Protein AF-A0A1A8X0F9-F1 (afdb_monomer)

Secondary structure (DSSP, 8-state):
----PPPHHHHHHHHHHHHH-TTSS-SSS-----SS----BBTBEEEESS-SS-HHHHHHHHHHHHHHHHHHHHHHHHHHHTTTT-TT-------------GGG------EEEE--TTS-TTEEEEEEE-TTSSBPPHHHHHHHHHHHHS--

Nearest PDB structures (foldseek):
  3pdk-assembly1_B  TM=8.682E-01  e=2.661E-02  Bacillus anthracis
  7olh-assembly1_B  TM=5.490E-01  e=6.292E-03  Bacillus subtilis subsp. subtilis str. 168
  7ojr-assembly1_A  TM=5.449E-01  e=7.594E-03  Bacillus subtili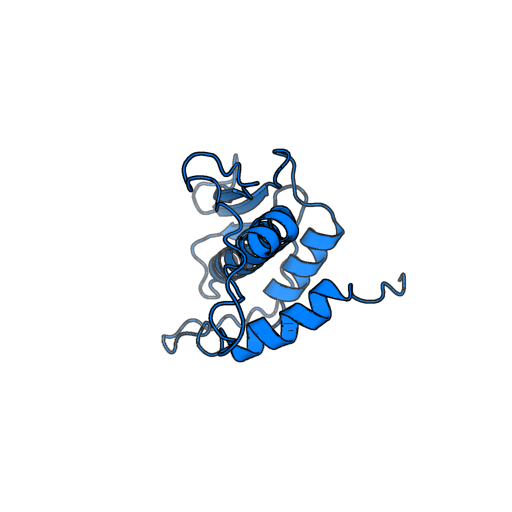s subsp. subtilis str. 168
  4hjh-assembly2_B  TM=8.302E-01  e=6.400E-02  Brucella melitensis bv. 1 str. 16M
  3i3w-assembly1_B  TM=8.140E-01  e=1.057E-01  Francisella tularensis subsp. tularensis

Sequence (152 aa):
MGNYEESLFYRNIKSCIEKYLPNYSTEGLVKFESSFEFSYGNSGFRDKYKTASCDLLNALSKSGILVGLLFIKHNYETIRKLKLFDKHMKGENKKQCSLPSMQNIQWKNVGVIITASHNPFDENGVKIIDCNGRQINEIYENYLTDLVNEHL

pLDDT: mean 76.0, std 18.9, range [37.31, 97.56]

Structure (mmCIF, N/CA/C/O backbone):
data_AF-A0A1A8X0F9-F1
#
_entry.id   AF-A0A1A8X0F9-F1
#
loop_
_atom_site.group_PDB
_atom_site.id
_atom_site.type_symbol
_atom_site.label_atom_id
_atom_site.label_alt_id
_atom_site.label_comp_id
_atom_site.label_asym_id
_atom_site.label_entity_id
_atom_site.label_seq_id
_atom_site.pdbx_PDB_ins_code
_atom_site.Cartn_x
_atom_site.Cartn_y
_atom_site.Cartn_z
_atom_site.occupancy
_atom_site.B_iso_or_equiv
_atom_site.auth_seq_id
_atom_site.auth_comp_id
_atom_site.auth_asym_id
_atom_site.auth_atom_id
_atom_site.pdbx_PDB_model_num
ATOM 1 N N . MET A 1 1 ? 4.125 25.358 0.102 1.00 37.31 1 MET A N 1
ATOM 2 C CA . MET A 1 1 ? 4.178 23.981 0.633 1.00 37.31 1 MET A CA 1
ATOM 3 C C . MET A 1 1 ? 3.492 23.997 1.983 1.00 37.31 1 MET A C 1
ATOM 5 O O . MET A 1 1 ? 3.931 24.738 2.853 1.00 37.31 1 MET A O 1
ATOM 9 N N . GLY A 1 2 ? 2.336 23.340 2.096 1.00 37.84 2 GLY A N 1
ATOM 10 C CA . GLY A 1 2 ? 1.556 23.326 3.334 1.00 37.84 2 GLY A CA 1
ATOM 11 C C . GLY A 1 2 ? 2.343 22.634 4.439 1.00 37.84 2 GLY A C 1
ATOM 12 O O . GLY A 1 2 ? 2.914 21.573 4.212 1.00 37.84 2 GLY A O 1
ATOM 13 N N . ASN A 1 3 ? 2.401 23.264 5.608 1.00 41.25 3 ASN A N 1
ATOM 14 C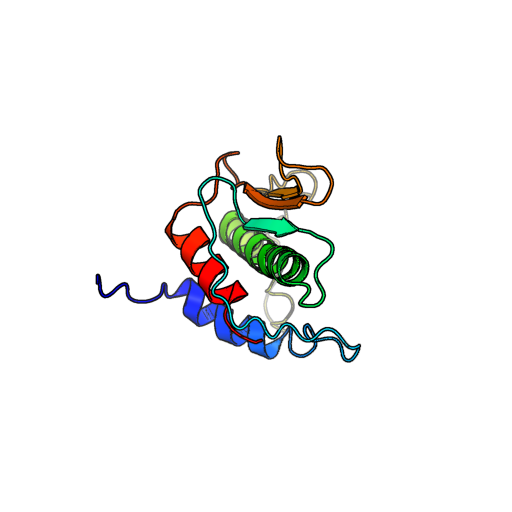 CA . ASN A 1 3 ? 3.018 22.713 6.806 1.00 41.25 3 ASN A CA 1
ATOM 15 C C . ASN A 1 3 ? 2.075 21.625 7.351 1.00 41.25 3 ASN A C 1
ATOM 17 O O . ASN A 1 3 ? 1.251 21.884 8.225 1.00 41.25 3 ASN A O 1
ATOM 21 N N . TYR A 1 4 ? 2.084 20.445 6.727 1.00 46.44 4 TYR A N 1
ATOM 22 C CA . TYR A 1 4 ? 1.322 19.301 7.209 1.00 46.44 4 TYR A CA 1
ATOM 23 C C . TYR A 1 4 ? 2.069 18.743 8.414 1.00 46.44 4 TYR A C 1
ATOM 25 O O . TYR A 1 4 ? 3.065 18.041 8.262 1.00 46.44 4 TYR A O 1
ATOM 33 N N . GLU A 1 5 ? 1.616 19.088 9.620 1.00 60.78 5 GLU A N 1
ATOM 34 C CA . GLU A 1 5 ? 2.076 18.384 10.812 1.00 60.78 5 GLU A CA 1
ATOM 35 C C . GLU A 1 5 ? 1.812 16.886 10.613 1.00 60.78 5 GLU A C 1
ATOM 37 O O . GLU A 1 5 ? 0.683 16.468 10.334 1.00 60.78 5 GLU A O 1
ATOM 42 N N . GLU A 1 6 ? 2.871 16.078 10.702 1.00 59.53 6 GLU A N 1
ATOM 43 C CA . GLU A 1 6 ? 2.773 14.622 10.636 1.00 59.53 6 GLU A CA 1
ATOM 44 C C . GLU A 1 6 ? 1.681 14.131 11.589 1.00 59.53 6 GLU A C 1
ATOM 46 O O . GLU A 1 6 ? 1.617 14.550 12.750 1.00 59.53 6 GLU A O 1
ATOM 51 N N . SER A 1 7 ? 0.825 13.212 11.131 1.00 59.03 7 SER A N 1
ATOM 52 C CA . SER A 1 7 ? -0.220 12.692 12.006 1.00 59.03 7 SER A CA 1
ATOM 53 C C . SER A 1 7 ? 0.405 12.049 13.246 1.00 59.03 7 SER A C 1
ATOM 55 O O . SER A 1 7 ? 1.395 11.319 13.168 1.00 59.03 7 SER A O 1
ATOM 57 N N . LEU A 1 8 ? -0.219 12.266 14.405 1.00 60.66 8 LEU A N 1
ATOM 58 C CA . LEU A 1 8 ? 0.197 11.642 15.665 1.00 60.66 8 LEU A CA 1
ATOM 59 C C . LEU A 1 8 ? 0.307 10.110 15.538 1.00 60.66 8 LEU A C 1
ATOM 61 O O . LEU A 1 8 ? 1.156 9.485 16.168 1.00 60.66 8 LEU A O 1
ATOM 65 N N . PHE A 1 9 ? -0.527 9.508 14.684 1.00 54.44 9 PHE A N 1
ATOM 66 C CA . PHE A 1 9 ? -0.448 8.091 14.341 1.00 54.44 9 PHE A CA 1
ATOM 67 C C . PHE A 1 9 ? 0.893 7.728 13.691 1.00 54.44 9 PHE A C 1
ATOM 69 O O . PHE A 1 9 ? 1.532 6.781 14.140 1.00 54.44 9 PHE A O 1
ATOM 76 N N . TYR A 1 10 ? 1.339 8.489 12.688 1.00 58.22 10 TYR A N 1
ATOM 77 C CA . TYR A 1 10 ? 2.608 8.242 12.003 1.00 58.22 10 TYR A CA 1
ATOM 78 C C . TYR A 1 10 ? 3.797 8.328 12.967 1.00 58.22 10 TYR A C 1
ATOM 80 O O . TYR A 1 10 ? 4.583 7.387 13.055 1.00 58.22 10 TYR A O 1
ATOM 88 N N . ARG A 1 11 ? 3.858 9.383 13.791 1.00 65.31 11 ARG A N 1
ATOM 89 C CA . ARG A 1 11 ? 4.919 9.556 14.801 1.00 65.31 11 ARG A CA 1
ATOM 90 C C . ARG A 1 11 ? 4.997 8.400 15.796 1.00 65.31 11 ARG A C 1
ATOM 92 O O . ARG A 1 11 ? 6.081 7.907 16.100 1.00 65.31 11 ARG A O 1
ATOM 99 N N . ASN A 1 12 ? 3.846 7.937 16.277 1.00 63.22 12 ASN A N 1
ATOM 100 C CA . ASN A 1 12 ? 3.789 6.834 17.236 1.00 63.22 12 ASN A CA 1
ATOM 101 C C . ASN A 1 12 ? 4.220 5.500 16.615 1.00 63.22 12 ASN A C 1
ATOM 103 O O . ASN A 1 12 ? 4.801 4.654 17.294 1.00 63.22 12 ASN A O 1
ATOM 107 N N . ILE A 1 13 ? 3.945 5.309 15.328 1.00 62.81 13 ILE A N 1
ATOM 108 C CA . ILE A 1 13 ? 4.254 4.069 14.627 1.00 62.81 13 ILE A CA 1
ATOM 109 C C . ILE A 1 13 ? 5.697 4.034 14.111 1.00 62.81 13 ILE A C 1
ATOM 111 O O . ILE A 1 13 ? 6.295 2.961 14.155 1.00 62.81 13 ILE A O 1
ATOM 115 N N . LYS A 1 14 ? 6.285 5.166 13.695 1.00 66.38 14 LYS A N 1
ATOM 116 C CA . LYS A 1 14 ? 7.665 5.236 13.174 1.00 66.38 14 LYS A CA 1
ATOM 117 C C . LYS A 1 14 ? 8.675 4.594 14.132 1.00 66.38 14 LYS A C 1
ATOM 119 O O . LYS A 1 14 ? 9.352 3.641 13.759 1.00 66.38 14 LYS A O 1
ATOM 124 N N . SER A 1 15 ? 8.646 4.989 15.406 1.0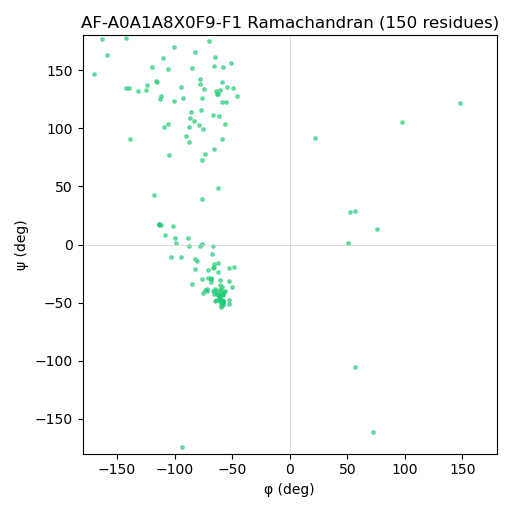0 67.31 15 SER A N 1
ATOM 125 C CA . SER A 1 15 ? 9.505 4.392 16.445 1.00 67.31 15 SER A CA 1
ATOM 126 C C . SER A 1 15 ? 9.279 2.886 16.654 1.00 67.31 15 SER A C 1
ATOM 128 O O . SER A 1 15 ? 10.200 2.152 17.012 1.00 67.31 15 SER A O 1
ATOM 130 N N . CYS A 1 16 ? 8.057 2.394 16.428 1.00 63.59 16 CYS A N 1
ATOM 131 C CA . CYS A 1 16 ? 7.755 0.969 16.513 1.00 63.59 16 CYS A CA 1
ATOM 132 C C . CYS A 1 16 ? 8.321 0.208 15.308 1.00 63.59 16 CYS A C 1
ATOM 134 O O . CYS A 1 16 ? 8.832 -0.893 15.487 1.00 63.59 16 CYS A O 1
ATOM 136 N N . ILE A 1 17 ? 8.249 0.779 14.103 1.00 65.50 17 ILE A N 1
ATOM 137 C CA . ILE A 1 17 ? 8.837 0.181 12.899 1.00 65.50 17 ILE A CA 1
ATOM 138 C C . ILE A 1 17 ? 10.345 0.025 13.098 1.00 65.50 17 ILE A C 1
ATOM 140 O O . ILE A 1 17 ? 10.847 -1.093 13.032 1.00 65.50 17 ILE A O 1
ATOM 144 N N . GLU A 1 18 ? 11.034 1.112 13.448 1.00 66.44 18 GLU A N 1
ATOM 145 C CA . GLU A 1 18 ? 12.485 1.125 13.680 1.00 66.44 18 GLU A CA 1
ATOM 146 C C . GLU A 1 18 ? 12.906 0.105 14.753 1.00 66.44 18 GLU A C 1
ATOM 148 O O . GLU A 1 18 ? 13.900 -0.602 14.611 1.00 66.44 18 GLU A O 1
ATOM 153 N N . LYS A 1 19 ? 12.114 -0.028 15.825 1.00 66.75 19 LYS A N 1
ATOM 154 C CA . LYS A 1 19 ? 12.409 -0.946 16.931 1.00 66.75 19 LYS A CA 1
ATOM 155 C C . LYS A 1 19 ? 12.142 -2.419 16.612 1.00 66.75 19 LYS A C 1
ATOM 157 O O . LYS A 1 19 ? 12.887 -3.281 17.075 1.00 66.75 19 LYS A O 1
ATOM 162 N N . TYR A 1 20 ? 11.033 -2.727 15.941 1.00 63.59 20 TYR A N 1
ATOM 163 C CA . TYR A 1 20 ? 10.531 -4.102 15.798 1.00 63.59 20 TYR A CA 1
ATOM 164 C C . TYR A 1 20 ? 10.801 -4.721 14.423 1.00 63.59 20 TYR A C 1
ATOM 166 O O . TYR A 1 20 ? 10.654 -5.934 14.275 1.00 63.59 20 TYR A O 1
ATOM 174 N N . LEU A 1 21 ? 11.238 -3.927 13.444 1.00 63.44 21 LEU A N 1
ATOM 175 C CA . LEU A 1 21 ? 11.681 -4.388 12.127 1.00 63.44 21 LEU A CA 1
ATOM 176 C C . LEU A 1 21 ? 13.171 -4.053 11.861 1.00 63.44 21 LEU A C 1
ATOM 178 O O . LEU A 1 21 ? 13.496 -3.674 10.739 1.00 63.44 21 LEU A O 1
ATOM 182 N N . PRO A 1 22 ? 14.102 -4.232 12.828 1.00 53.88 22 PRO A N 1
ATOM 183 C CA . PRO A 1 22 ? 15.493 -3.776 12.687 1.00 53.88 22 PRO A CA 1
ATOM 184 C C . PRO A 1 22 ? 16.278 -4.530 11.599 1.00 53.88 22 PRO A C 1
ATOM 186 O O . PRO A 1 22 ? 17.283 -4.034 11.110 1.00 53.88 22 PRO A O 1
ATOM 189 N N . ASN A 1 23 ? 15.808 -5.724 11.214 1.00 48.91 23 ASN A N 1
ATOM 190 C CA . ASN A 1 23 ? 16.455 -6.623 10.251 1.00 48.91 23 ASN A CA 1
ATOM 191 C C . ASN A 1 23 ? 15.647 -6.782 8.953 1.00 48.91 23 ASN A C 1
ATOM 193 O O . ASN A 1 23 ? 15.837 -7.757 8.227 1.00 48.91 23 ASN A O 1
ATOM 197 N N . TYR A 1 24 ? 14.697 -5.882 8.668 1.00 51.88 24 TYR A N 1
ATOM 198 C CA . TYR A 1 24 ? 13.989 -5.910 7.381 1.00 51.88 24 TYR A CA 1
ATOM 199 C C . TYR A 1 24 ? 14.936 -5.586 6.203 1.00 51.88 24 TYR A C 1
ATOM 201 O O . TYR A 1 24 ? 14.692 -6.000 5.073 1.00 51.88 24 TYR A O 1
ATOM 209 N N . SER A 1 25 ? 16.080 -4.961 6.498 1.00 48.81 25 SER A N 1
ATOM 210 C CA . SER A 1 25 ? 17.317 -5.047 5.717 1.00 48.81 25 SER A CA 1
ATOM 211 C C . SER A 1 25 ? 18.009 -6.395 5.976 1.00 48.81 25 SER A C 1
ATOM 213 O O . SER A 1 25 ? 18.995 -6.469 6.704 1.00 48.81 25 SER A O 1
ATOM 215 N N . THR A 1 26 ? 17.489 -7.511 5.456 1.00 45.12 26 THR A N 1
ATOM 216 C CA . THR A 1 26 ? 18.206 -8.795 5.580 1.00 45.12 26 THR A CA 1
ATOM 217 C C . THR A 1 26 ? 19.574 -8.717 4.896 1.00 45.12 26 THR A C 1
ATOM 219 O O . THR A 1 26 ? 19.666 -8.282 3.749 1.00 45.12 26 THR A O 1
ATOM 222 N N . GLU A 1 27 ? 20.607 -9.193 5.599 1.00 44.31 27 GLU A N 1
ATOM 223 C CA . GLU A 1 27 ? 22.042 -9.260 5.263 1.00 44.31 27 GLU A CA 1
ATOM 224 C C . GLU A 1 27 ? 22.390 -10.133 4.033 1.00 44.31 27 GLU A C 1
ATOM 226 O O . GLU A 1 27 ? 23.291 -10.970 4.056 1.00 44.31 27 GLU A O 1
ATOM 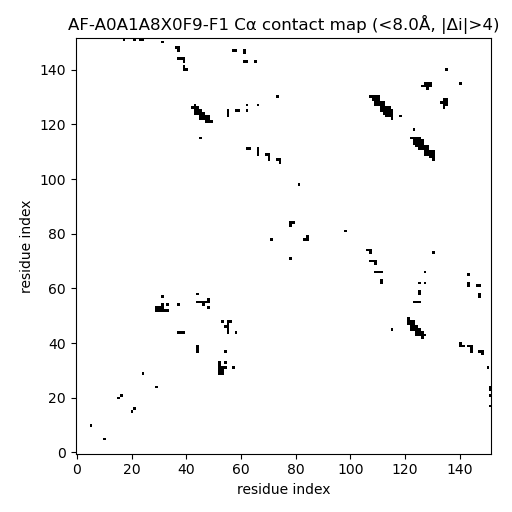231 N N . GLY A 1 28 ? 21.691 -9.950 2.918 1.00 47.78 28 GLY A N 1
ATOM 232 C CA . GLY A 1 28 ? 21.988 -10.619 1.659 1.00 47.78 28 GLY A CA 1
ATOM 233 C C . GLY A 1 28 ? 21.841 -9.659 0.497 1.00 47.78 28 GLY A C 1
ATOM 234 O O . GLY A 1 28 ? 20.758 -9.570 -0.051 1.00 47.78 28 GLY A O 1
ATOM 235 N N . LEU A 1 29 ? 22.926 -8.973 0.120 1.00 46.56 29 LEU A N 1
ATOM 236 C CA . LEU A 1 29 ? 23.171 -8.315 -1.182 1.00 46.56 29 LEU A CA 1
ATOM 237 C C . LEU A 1 29 ? 22.098 -7.366 -1.766 1.00 46.56 29 LEU A C 1
ATOM 239 O O . LEU A 1 29 ? 22.323 -6.831 -2.850 1.00 46.56 29 LEU A O 1
ATOM 243 N N . VAL A 1 30 ? 20.970 -7.111 -1.106 1.00 48.91 30 VAL A N 1
ATOM 244 C CA . VAL A 1 30 ? 19.950 -6.190 -1.612 1.00 48.91 30 VAL A CA 1
ATOM 245 C C . VAL A 1 30 ? 20.257 -4.797 -1.082 1.00 48.91 30 VAL A C 1
ATOM 247 O O . VAL A 1 30 ? 19.873 -4.420 0.022 1.00 48.91 30 VAL A O 1
ATOM 250 N N . LYS A 1 31 ? 20.999 -4.031 -1.881 1.00 51.41 31 LYS A N 1
ATOM 251 C CA . LYS A 1 31 ? 21.148 -2.592 -1.685 1.00 51.41 31 LYS A CA 1
ATOM 252 C C . LYS A 1 31 ? 19.898 -1.902 -2.216 1.00 51.41 31 LYS A C 1
ATOM 254 O O . LYS A 1 31 ? 19.775 -1.711 -3.421 1.00 51.41 31 LYS A O 1
ATOM 259 N N . PHE A 1 32 ? 19.013 -1.478 -1.321 1.00 54.56 32 PHE A N 1
ATOM 260 C CA . PHE A 1 32 ? 17.906 -0.570 -1.643 1.00 54.56 32 PHE A CA 1
ATOM 261 C C . PHE A 1 32 ? 18.395 0.884 -1.807 1.00 54.56 32 PHE A C 1
ATOM 263 O O . PHE A 1 32 ? 17.769 1.821 -1.321 1.00 54.56 32 PHE A O 1
ATOM 270 N N . GLU A 1 33 ? 19.563 1.072 -2.426 1.00 52.56 33 GLU A N 1
ATOM 271 C CA . GLU A 1 33 ? 20.144 2.379 -2.730 1.00 52.56 33 GLU A CA 1
ATOM 272 C C . GLU A 1 33 ? 19.603 2.828 -4.092 1.00 52.56 33 GLU A C 1
ATOM 274 O O . GLU A 1 33 ? 20.200 2.548 -5.131 1.00 52.56 33 GLU A O 1
ATOM 279 N N . SER A 1 34 ? 18.456 3.508 -4.095 1.00 57.56 34 SER A N 1
ATOM 280 C CA . SER A 1 34 ? 18.007 4.255 -5.270 1.00 57.56 34 SER A CA 1
ATOM 281 C C . SER A 1 34 ? 18.498 5.694 -5.162 1.00 57.56 34 SER A C 1
ATOM 283 O O . SER A 1 34 ? 18.227 6.380 -4.181 1.00 57.56 34 SER A O 1
ATOM 285 N N . SER A 1 35 ? 19.190 6.185 -6.191 1.00 64.06 35 SER A N 1
ATOM 286 C CA . SER A 1 35 ? 19.453 7.622 -6.357 1.00 64.06 35 SER A CA 1
ATOM 287 C C . SER A 1 35 ? 18.224 8.396 -6.852 1.00 64.06 35 SER A C 1
ATOM 289 O O . SER A 1 35 ? 18.317 9.595 -7.106 1.00 64.06 35 SER A O 1
ATOM 291 N N . PHE A 1 36 ? 17.102 7.704 -7.061 1.00 69.44 36 PHE A N 1
ATOM 292 C CA . PHE A 1 36 ? 15.868 8.237 -7.618 1.00 69.44 36 PHE A CA 1
ATOM 293 C C . PHE A 1 36 ? 14.734 8.160 -6.602 1.00 69.44 36 PHE A C 1
ATOM 295 O O . PHE A 1 36 ? 14.584 7.168 -5.888 1.00 69.44 36 PHE A O 1
ATOM 302 N N . GLU A 1 37 ? 13.912 9.202 -6.592 1.00 79.31 37 GLU A N 1
ATOM 303 C CA . GLU A 1 37 ? 12.699 9.268 -5.791 1.00 79.31 37 GLU A CA 1
ATOM 304 C C . GLU A 1 37 ? 11.595 8.420 -6.435 1.00 79.31 37 GLU A C 1
ATOM 306 O O . GLU A 1 37 ? 11.262 8.578 -7.613 1.00 79.31 37 GLU A O 1
ATOM 311 N N . PHE A 1 38 ? 11.026 7.507 -5.657 1.00 85.62 38 PHE A N 1
ATOM 312 C CA . PHE A 1 38 ? 9.951 6.620 -6.073 1.00 85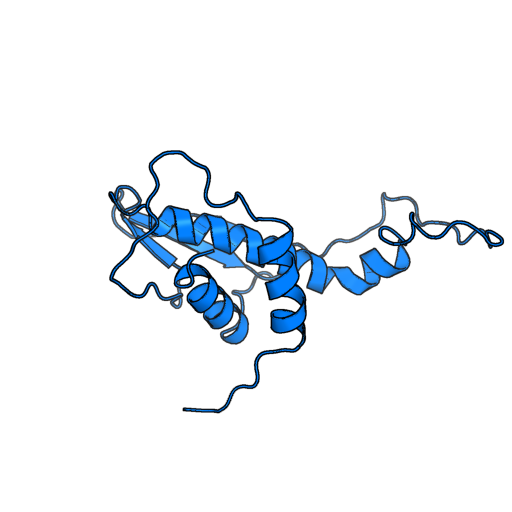.62 38 PHE A CA 1
ATOM 313 C C . PHE A 1 38 ? 8.617 7.153 -5.556 1.00 85.62 38 PHE A C 1
ATOM 315 O O . PHE A 1 38 ? 8.463 7.347 -4.356 1.00 85.62 38 PHE A O 1
ATOM 322 N N . SER A 1 39 ? 7.639 7.395 -6.430 1.00 90.00 39 SER A N 1
ATOM 323 C CA . SER A 1 39 ? 6.380 8.061 -6.058 1.00 90.00 39 SER A CA 1
ATOM 324 C C . SER A 1 39 ? 5.166 7.149 -6.205 1.00 90.00 39 SER A C 1
ATOM 326 O O . SER A 1 39 ? 5.050 6.377 -7.161 1.00 90.00 39 SER A O 1
ATOM 328 N N . TYR A 1 40 ? 4.235 7.238 -5.252 1.00 92.19 40 TYR A N 1
ATOM 329 C CA . TYR A 1 40 ? 2.961 6.533 -5.335 1.00 92.19 40 TYR A CA 1
ATOM 330 C C . TYR A 1 40 ? 1.982 7.342 -6.194 1.00 92.19 40 TYR A C 1
ATOM 332 O O . TYR A 1 40 ? 1.478 8.379 -5.774 1.00 92.19 40 TYR A O 1
ATOM 340 N N . GLY A 1 41 ? 1.718 6.881 -7.419 1.00 90.31 41 GLY A N 1
ATOM 341 C CA . GLY A 1 41 ? 0.773 7.535 -8.329 1.00 90.31 41 GLY A CA 1
ATOM 342 C C . GLY A 1 41 ? -0.650 6.968 -8.253 1.00 90.31 41 GLY A C 1
ATOM 343 O O . GLY A 1 41 ? -0.934 6.021 -7.522 1.00 90.31 41 GLY A O 1
ATOM 344 N N . ASN A 1 42 ? -1.535 7.440 -9.142 1.00 89.19 42 ASN A N 1
ATOM 345 C CA . ASN A 1 42 ? -2.937 6.981 -9.275 1.00 89.19 42 ASN A CA 1
ATOM 346 C C . ASN A 1 42 ? -3.111 5.454 -9.423 1.00 89.19 42 ASN A C 1
ATOM 348 O O . ASN A 1 42 ? -4.202 4.894 -9.264 1.00 89.19 42 ASN A O 1
ATOM 352 N N . SER A 1 43 ? -2.051 4.763 -9.832 1.00 92.31 43 SER A N 1
ATOM 353 C CA . SER A 1 43 ? -2.037 3.323 -10.071 1.00 92.31 43 SER A CA 1
ATOM 354 C C . SER A 1 43 ? -1.156 2.552 -9.088 1.00 92.31 43 SER A C 1
ATOM 356 O O . SER A 1 43 ? -0.859 1.386 -9.349 1.00 92.31 43 SER A O 1
ATOM 358 N N . GLY A 1 44 ? -0.807 3.176 -7.962 1.00 95.56 44 GLY A N 1
ATOM 359 C CA . GLY A 1 44 ? 0.199 2.681 -7.037 1.00 95.56 44 GLY A CA 1
ATOM 360 C C . GLY A 1 44 ? 1.605 2.827 -7.598 1.00 95.56 44 GLY A C 1
ATOM 361 O O . GLY A 1 44 ? 1.838 3.584 -8.544 1.00 95.56 44 GLY A O 1
ATOM 362 N N . PHE A 1 45 ? 2.533 2.076 -7.025 1.00 94.88 45 PHE A N 1
ATOM 363 C CA . PHE A 1 45 ? 3.886 1.984 -7.547 1.00 94.88 45 PHE A CA 1
ATOM 364 C C . PHE A 1 45 ? 3.928 1.056 -8.752 1.00 94.88 45 PHE A C 1
ATOM 366 O O . PHE A 1 45 ? 3.320 -0.017 -8.723 1.00 94.88 45 PHE A O 1
ATOM 373 N N . ARG A 1 46 ? 4.668 1.442 -9.790 1.00 93.94 46 ARG A N 1
ATOM 374 C CA . ARG A 1 46 ? 4.904 0.617 -10.976 1.00 93.94 46 ARG A CA 1
ATOM 375 C C . ARG A 1 46 ? 6.324 0.800 -11.452 1.00 93.94 46 ARG A C 1
ATOM 377 O O . ARG A 1 46 ? 6.787 1.929 -11.546 1.00 93.94 46 ARG A O 1
ATOM 384 N N . ASP A 1 47 ? 6.969 -0.312 -11.760 1.00 91.62 47 ASP A N 1
ATOM 385 C CA . ASP A 1 47 ? 8.291 -0.313 -12.367 1.00 91.62 47 ASP A CA 1
ATOM 386 C C . ASP A 1 47 ? 8.583 -1.686 -12.978 1.00 91.62 47 ASP A C 1
ATOM 388 O O . ASP A 1 47 ? 7.816 -2.647 -12.834 1.00 91.62 47 ASP A O 1
ATOM 392 N N . LYS A 1 48 ? 9.737 -1.808 -13.621 1.00 88.44 48 LYS A N 1
ATOM 393 C CA . LYS A 1 48 ? 10.318 -3.088 -13.993 1.00 88.44 48 LYS A CA 1
ATOM 394 C C . LYS A 1 48 ? 10.610 -3.903 -12.742 1.00 88.44 48 LYS A C 1
ATOM 396 O O . LYS A 1 48 ? 11.272 -3.445 -11.818 1.00 88.44 48 LYS A O 1
ATOM 401 N N . TYR A 1 49 ? 10.155 -5.153 -12.716 1.00 81.12 49 TYR A N 1
ATOM 402 C CA . TYR A 1 49 ? 10.401 -6.023 -11.557 1.00 81.12 49 TYR A CA 1
ATOM 403 C C . TYR A 1 49 ? 11.792 -6.677 -11.586 1.00 81.12 49 TYR A C 1
ATOM 405 O O . TYR A 1 49 ? 12.221 -7.250 -10.587 1.00 81.12 49 TYR A O 1
ATOM 413 N N . LYS A 1 50 ? 12.500 -6.612 -12.724 1.00 78.69 50 LYS A N 1
ATOM 414 C CA . LYS A 1 50 ? 13.896 -7.054 -12.871 1.00 78.69 50 LYS A CA 1
ATOM 415 C C . LYS A 1 50 ? 14.825 -5.843 -12.944 1.00 78.69 50 LYS A C 1
ATOM 417 O O . LYS A 1 50 ? 15.287 -5.484 -14.025 1.00 78.69 50 LYS A O 1
ATOM 422 N N . THR A 1 51 ? 15.102 -5.225 -11.803 1.00 76.19 51 THR A N 1
ATOM 423 C CA . THR A 1 51 ? 16.114 -4.167 -11.669 1.00 76.19 51 THR A CA 1
ATOM 424 C C . THR A 1 51 ? 17.192 -4.596 -10.678 1.00 76.19 51 THR A C 1
ATOM 426 O O . THR A 1 51 ? 16.942 -5.408 -9.789 1.00 76.19 51 THR A O 1
ATOM 429 N N . ALA A 1 52 ? 18.412 -4.076 -10.839 1.00 68.62 52 ALA A N 1
ATOM 430 C CA . ALA A 1 52 ? 19.513 -4.371 -9.918 1.00 68.62 52 ALA A CA 1
ATOM 431 C C . ALA A 1 52 ? 19.296 -3.748 -8.524 1.00 68.62 52 ALA A C 1
ATOM 433 O O . ALA A 1 52 ? 19.751 -4.301 -7.529 1.00 68.62 52 ALA A O 1
ATOM 434 N N . SER A 1 53 ? 18.576 -2.626 -8.465 1.00 67.69 53 SER A N 1
ATOM 435 C CA . SER A 1 53 ? 18.243 -1.853 -7.261 1.00 67.69 53 SER A CA 1
ATOM 436 C C . SER A 1 53 ? 17.068 -2.420 -6.454 1.00 67.69 53 SER A C 1
ATOM 438 O O . SER A 1 53 ? 16.887 -2.060 -5.295 1.00 67.69 53 SER A O 1
ATOM 440 N N . CYS A 1 54 ? 16.281 -3.342 -7.025 1.00 71.44 54 CYS A N 1
ATOM 441 C CA . CYS A 1 54 ? 15.135 -3.972 -6.359 1.00 71.44 54 CYS A CA 1
ATOM 442 C C . CYS A 1 54 ? 14.066 -2.976 -5.845 1.00 71.44 5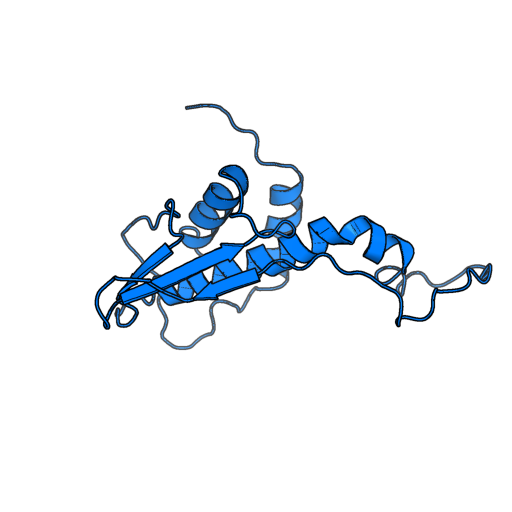4 CYS A C 1
ATOM 444 O O . CYS A 1 54 ? 13.347 -3.280 -4.890 1.00 71.44 54 CYS A O 1
ATOM 446 N N . ASP A 1 55 ? 13.915 -1.813 -6.485 1.00 81.19 55 ASP A N 1
ATOM 447 C CA . ASP A 1 55 ? 13.047 -0.714 -6.020 1.00 81.19 55 ASP A CA 1
ATOM 448 C C . ASP A 1 55 ? 11.583 -1.135 -5.853 1.00 81.19 55 ASP A C 1
ATOM 450 O O . ASP A 1 55 ? 10.944 -0.859 -4.838 1.00 81.19 55 ASP A O 1
ATOM 454 N N . LEU A 1 56 ? 11.049 -1.901 -6.806 1.00 86.69 56 LEU A N 1
ATOM 455 C CA . LEU A 1 56 ? 9.674 -2.383 -6.712 1.00 86.69 56 LEU A CA 1
ATOM 456 C C . LEU A 1 56 ? 9.484 -3.419 -5.588 1.00 86.69 56 LEU A C 1
ATOM 458 O O . LEU A 1 56 ? 8.410 -3.498 -4.990 1.00 86.69 56 LEU A O 1
ATOM 462 N N . LEU A 1 57 ? 10.522 -4.196 -5.261 1.00 85.06 57 LEU A N 1
ATOM 463 C CA . LEU A 1 57 ? 10.494 -5.133 -4.135 1.00 85.06 57 LEU A CA 1
ATOM 464 C C . LEU A 1 57 ? 10.531 -4.388 -2.791 1.00 85.06 57 LEU A C 1
ATOM 466 O O . LEU A 1 57 ? 9.817 -4.776 -1.862 1.00 85.06 57 LEU A O 1
ATOM 470 N N . ASN A 1 58 ? 11.305 -3.301 -2.708 1.00 84.06 58 ASN A N 1
ATOM 471 C CA . ASN A 1 58 ? 11.297 -2.367 -1.579 1.00 84.06 58 ASN A CA 1
ATOM 472 C C . ASN A 1 58 ? 9.894 -1.780 -1.372 1.00 84.06 58 ASN A C 1
ATOM 474 O O . ASN A 1 58 ? 9.324 -1.836 -0.281 1.00 84.06 58 ASN A O 1
ATOM 478 N N . ALA A 1 59 ? 9.293 -1.298 -2.460 1.00 89.56 59 ALA A N 1
ATOM 479 C CA . ALA A 1 59 ? 7.954 -0.735 -2.459 1.00 89.56 59 ALA A CA 1
ATOM 480 C C . ALA A 1 59 ? 6.886 -1.747 -2.028 1.00 89.56 59 ALA A C 1
ATOM 482 O O . ALA A 1 59 ? 6.039 -1.435 -1.189 1.00 89.56 59 ALA A O 1
ATOM 483 N N . LEU A 1 60 ? 6.942 -2.980 -2.542 1.00 90.88 60 LEU A N 1
ATOM 484 C CA . LEU A 1 60 ? 6.041 -4.064 -2.146 1.00 90.88 60 LEU A CA 1
ATOM 485 C C . LEU A 1 60 ? 6.177 -4.395 -0.655 1.00 90.88 60 LEU A C 1
ATOM 487 O O . LEU A 1 60 ? 5.181 -4.500 0.061 1.00 90.88 60 LEU A O 1
ATOM 491 N N . SER A 1 61 ? 7.413 -4.517 -0.185 1.00 87.00 61 SER A N 1
ATOM 492 C CA . SER A 1 61 ? 7.730 -4.801 1.211 1.00 87.00 61 SER A CA 1
ATOM 493 C C . SER A 1 61 ? 7.157 -3.758 2.166 1.00 87.00 61 SER A C 1
ATOM 495 O O . SER A 1 61 ? 6.421 -4.084 3.099 1.00 87.00 61 SER A O 1
ATOM 497 N N . LYS A 1 62 ? 7.434 -2.482 1.893 1.00 88.00 62 LYS A N 1
ATOM 498 C CA . LYS A 1 62 ? 6.970 -1.361 2.714 1.00 88.00 62 LYS A CA 1
ATOM 499 C C . LYS A 1 62 ? 5.463 -1.131 2.589 1.00 88.00 62 LYS A C 1
ATOM 501 O O . LYS A 1 62 ? 4.815 -0.764 3.570 1.00 88.00 62 LYS A O 1
ATOM 506 N N . SER A 1 63 ? 4.869 -1.474 1.443 1.00 93.12 63 SER A N 1
ATOM 507 C CA . SER A 1 63 ? 3.409 -1.548 1.300 1.00 93.12 63 SER A CA 1
ATOM 508 C C . SER A 1 63 ? 2.804 -2.558 2.278 1.00 93.12 63 SER A C 1
ATOM 510 O O . SER A 1 63 ? 1.774 -2.276 2.885 1.00 93.12 63 SER A O 1
ATOM 512 N N . GLY A 1 64 ? 3.459 -3.705 2.494 1.00 92.19 64 GLY A N 1
ATOM 513 C CA . GLY A 1 64 ? 3.045 -4.700 3.487 1.00 92.19 64 GLY A CA 1
ATOM 514 C C . GLY A 1 64 ? 3.016 -4.150 4.918 1.00 92.19 64 GLY A C 1
ATOM 515 O O . GLY A 1 64 ? 2.051 -4.389 5.648 1.00 92.19 64 GLY A O 1
ATOM 516 N N . ILE A 1 65 ? 4.020 -3.349 5.295 1.00 89.75 65 ILE A N 1
ATOM 517 C CA . ILE A 1 65 ? 4.060 -2.660 6.597 1.00 89.75 65 ILE A CA 1
ATOM 518 C C . ILE A 1 65 ? 2.838 -1.747 6.737 1.00 89.75 65 ILE A C 1
ATOM 520 O O . ILE A 1 65 ? 2.079 -1.869 7.703 1.00 89.75 65 ILE A O 1
ATOM 524 N N . LEU A 1 66 ? 2.592 -0.878 5.751 1.00 92.00 66 LEU A N 1
ATOM 525 C CA . LEU A 1 66 ? 1.457 0.042 5.796 1.00 92.00 66 LEU A CA 1
ATOM 526 C C . LEU A 1 66 ? 0.109 -0.693 5.835 1.00 92.00 66 LEU A C 1
ATOM 528 O O . LEU A 1 66 ? -0.782 -0.297 6.584 1.00 92.00 66 LEU A O 1
ATOM 532 N N . VAL A 1 67 ? -0.044 -1.791 5.094 1.00 95.31 67 VAL A N 1
ATOM 533 C CA . VAL A 1 67 ? -1.260 -2.624 5.117 1.00 95.31 67 VAL A CA 1
ATOM 534 C C . VAL A 1 67 ? -1.520 -3.184 6.512 1.00 95.31 67 VAL A C 1
ATOM 536 O O . VAL A 1 67 ? -2.649 -3.099 6.999 1.00 95.31 67 VAL A O 1
ATOM 539 N N . GLY A 1 68 ? -0.487 -3.694 7.188 1.00 92.50 68 GLY A N 1
ATOM 540 C CA . GLY A 1 68 ? -0.596 -4.163 8.571 1.00 92.50 68 GLY A CA 1
ATOM 541 C C . GLY A 1 68 ? -1.038 -3.052 9.528 1.00 92.50 68 GLY A C 1
ATOM 542 O O . GLY A 1 68 ? -1.939 -3.244 10.348 1.00 92.50 68 GLY A O 1
ATOM 543 N N . LEU A 1 69 ? -0.471 -1.855 9.379 1.00 91.50 69 LEU A N 1
ATOM 544 C CA . LEU A 1 69 ? -0.829 -0.685 10.184 1.00 91.50 69 LEU A CA 1
ATOM 545 C C . LEU A 1 69 ? -2.263 -0.217 9.938 1.00 91.50 69 LEU A C 1
ATOM 547 O O . LEU A 1 69 ? -2.989 0.081 10.890 1.00 91.50 69 LEU A O 1
ATOM 551 N N . LEU A 1 70 ? -2.698 -0.182 8.679 1.00 93.38 70 LEU A N 1
ATOM 552 C CA . LEU A 1 70 ? -4.067 0.167 8.314 1.00 93.38 70 LEU A CA 1
ATOM 553 C C . LEU A 1 70 ? -5.057 -0.874 8.842 1.00 93.38 70 LEU A C 1
ATOM 555 O O . LEU A 1 70 ? -6.101 -0.498 9.376 1.00 93.38 70 LEU A O 1
ATOM 559 N N . PHE A 1 71 ? -4.720 -2.164 8.773 1.00 94.19 71 PHE A N 1
ATOM 560 C CA . PHE A 1 71 ? -5.524 -3.220 9.380 1.00 94.19 71 PHE A CA 1
ATOM 561 C C . PHE A 1 71 ? -5.692 -2.992 10.888 1.00 94.19 71 PHE A C 1
ATOM 563 O O . PHE A 1 71 ? -6.822 -2.979 11.383 1.00 94.19 71 PHE A O 1
ATOM 570 N N . ILE A 1 72 ? -4.601 -2.738 11.620 1.00 91.38 72 ILE A N 1
ATOM 571 C CA . ILE A 1 72 ? -4.657 -2.442 13.061 1.00 91.38 72 ILE A CA 1
ATOM 572 C C . ILE A 1 72 ? -5.521 -1.205 13.315 1.00 91.38 72 ILE A C 1
ATOM 574 O O . ILE A 1 72 ? -6.424 -1.247 14.149 1.00 91.38 72 ILE A O 1
ATOM 578 N N . LYS A 1 73 ? -5.302 -0.122 12.562 1.00 92.00 73 LYS A N 1
ATOM 579 C CA . LYS A 1 73 ? -6.057 1.128 12.688 1.00 92.00 73 LYS A CA 1
ATOM 580 C C . LYS A 1 73 ? -7.558 0.916 12.489 1.00 92.00 73 LYS A C 1
ATOM 582 O O . LYS A 1 73 ? -8.358 1.390 13.293 1.00 92.00 73 LYS A O 1
ATOM 587 N N . HIS A 1 74 ? -7.961 0.217 11.430 1.00 93.50 74 HIS A N 1
ATOM 588 C CA . HIS A 1 74 ? -9.376 0.010 11.115 1.00 93.50 74 HIS A CA 1
ATOM 589 C C . HIS A 1 74 ? -10.080 -0.944 12.081 1.00 93.50 74 HIS A C 1
ATOM 591 O O . HIS A 1 74 ? -11.303 -0.870 12.217 1.00 93.50 74 HIS A O 1
ATOM 597 N N . ASN A 1 75 ? -9.323 -1.792 12.775 1.00 91.56 75 ASN A N 1
ATOM 598 C CA . ASN A 1 75 ? -9.848 -2.756 13.735 1.00 91.56 75 ASN A CA 1
ATOM 599 C C . ASN A 1 75 ? -9.531 -2.400 15.193 1.00 91.56 75 ASN A C 1
ATOM 601 O O . ASN A 1 75 ? -9.825 -3.200 16.078 1.00 91.56 75 ASN A O 1
ATOM 605 N N . TYR A 1 76 ? -8.980 -1.214 15.467 1.00 88.75 76 TYR A N 1
ATOM 606 C CA . TYR A 1 76 ? -8.474 -0.830 16.787 1.00 88.75 76 TYR A CA 1
ATOM 607 C C . TYR A 1 76 ? -9.502 -1.038 17.907 1.00 88.75 76 TYR A C 1
ATOM 609 O O . TYR A 1 76 ? -9.206 -1.685 18.909 1.00 88.75 76 TYR A O 1
ATOM 617 N N . GLU A 1 77 ? -10.741 -0.578 17.715 1.00 87.00 77 GLU A N 1
ATOM 618 C CA . GLU A 1 77 ? -11.807 -0.748 18.709 1.00 87.00 77 GLU A CA 1
ATOM 619 C C . GLU A 1 77 ? -12.188 -2.214 18.935 1.00 87.00 77 GLU A C 1
ATOM 621 O O . GLU A 1 77 ? -12.439 -2.622 20.069 1.00 87.00 77 GLU A O 1
ATOM 626 N N . THR A 1 78 ? -12.206 -3.024 17.874 1.00 86.75 78 THR A N 1
ATOM 627 C CA . THR A 1 78 ? -12.452 -4.468 17.967 1.00 86.75 78 THR A CA 1
ATOM 628 C C . THR A 1 78 ? -11.331 -5.145 18.751 1.00 86.75 78 THR A C 1
ATOM 630 O O . THR A 1 78 ? -11.598 -5.880 19.700 1.00 86.75 78 THR A O 1
ATOM 633 N N . ILE A 1 79 ? -10.073 -4.842 18.419 1.00 85.25 79 ILE A N 1
ATOM 634 C CA . ILE A 1 79 ? -8.895 -5.409 19.082 1.00 85.25 79 ILE A CA 1
ATOM 635 C C . ILE A 1 79 ? -8.859 -5.005 20.565 1.00 85.25 79 ILE A C 1
ATOM 637 O O . ILE A 1 79 ? -8.622 -5.853 21.431 1.00 85.25 79 ILE A O 1
ATOM 641 N N . ARG A 1 80 ? -9.166 -3.736 20.870 1.00 81.81 80 ARG A N 1
ATOM 642 C CA . ARG A 1 80 ? -9.255 -3.203 22.237 1.00 81.81 80 ARG A CA 1
ATOM 643 C C . ARG A 1 80 ? -10.320 -3.927 23.057 1.00 81.81 80 ARG A C 1
ATOM 645 O O . ARG A 1 80 ? -10.035 -4.383 24.161 1.00 81.81 80 ARG A O 1
ATOM 652 N N . LYS A 1 81 ? -11.533 -4.088 22.515 1.00 83.62 81 LYS A N 1
ATOM 653 C CA . LYS A 1 81 ? -12.635 -4.808 23.187 1.00 83.62 81 LYS A CA 1
ATOM 654 C C . LYS A 1 81 ? -12.292 -6.270 23.473 1.00 83.62 81 LYS A C 1
ATOM 656 O O . LYS A 1 81 ? -12.695 -6.797 24.505 1.00 83.62 81 LYS A O 1
ATOM 661 N N . LEU A 1 82 ? -11.534 -6.909 22.584 1.00 77.69 82 LEU A N 1
ATOM 662 C CA . LEU A 1 82 ? -11.101 -8.298 22.734 1.00 77.69 82 LEU A CA 1
ATOM 663 C C . LEU A 1 82 ? -9.932 -8.476 23.714 1.00 77.69 82 LEU A C 1
ATOM 665 O O . LEU A 1 82 ? -9.520 -9.614 23.941 1.00 77.69 82 LEU A O 1
ATOM 669 N N . LYS A 1 83 ? -9.397 -7.394 24.306 1.00 70.00 83 LYS A N 1
ATOM 670 C CA . LYS A 1 83 ? -8.268 -7.443 25.252 1.00 70.00 83 LYS A CA 1
ATOM 671 C C . LYS A 1 83 ? -7.049 -8.205 24.710 1.00 70.00 83 LYS A C 1
ATOM 673 O O . LYS A 1 83 ? -6.267 -8.759 25.480 1.00 70.00 83 LYS A O 1
ATOM 678 N N . LEU A 1 84 ? -6.857 -8.234 23.387 1.00 62.91 84 LEU A N 1
ATOM 679 C CA . LEU A 1 84 ? -5.745 -8.970 22.767 1.00 62.91 84 LEU A CA 1
ATOM 680 C C . LEU A 1 84 ? -4.372 -8.425 23.201 1.00 62.91 84 LEU A C 1
ATOM 682 O O . LEU A 1 84 ? -3.406 -9.181 23.227 1.00 62.91 84 LEU A O 1
ATOM 686 N N . PHE A 1 85 ? -4.310 -7.160 23.62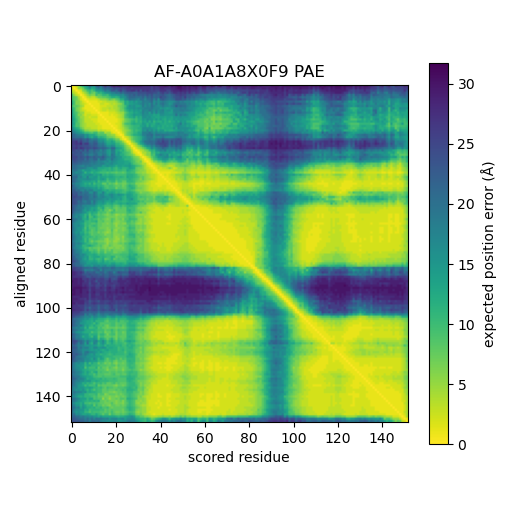6 1.00 55.38 85 PHE A N 1
ATOM 687 C CA . PHE A 1 85 ? -3.101 -6.515 24.147 1.00 55.38 85 PHE A CA 1
ATOM 688 C C . PHE A 1 85 ? -2.961 -6.552 25.683 1.00 55.38 85 PHE A C 1
ATOM 690 O O . PHE A 1 85 ? -1.885 -6.271 26.200 1.00 55.38 85 PHE A O 1
ATOM 697 N N . ASP A 1 86 ? -3.999 -6.954 26.425 1.00 55.34 86 ASP A N 1
ATOM 698 C CA . ASP A 1 86 ? -4.057 -6.863 27.899 1.00 55.34 86 ASP A CA 1
ATOM 699 C C . ASP A 1 86 ? -3.486 -8.094 28.627 1.00 55.34 86 ASP A C 1
ATOM 701 O O . ASP A 1 86 ? -3.545 -8.188 29.855 1.00 55.34 86 ASP A O 1
ATOM 705 N N . LYS A 1 87 ? -2.900 -9.064 27.912 1.00 53.22 87 LYS A N 1
ATOM 706 C CA . LYS A 1 87 ? -2.353 -10.286 28.538 1.00 53.22 87 LYS A CA 1
ATOM 707 C C . LYS A 1 87 ? -1.142 -10.046 29.457 1.00 53.22 87 LYS A C 1
ATOM 709 O O . LYS A 1 87 ? -0.671 -11.003 30.066 1.00 53.22 87 LYS A O 1
ATOM 714 N N . HIS A 1 88 ? -0.670 -8.806 29.603 1.00 45.47 88 HIS A N 1
ATOM 715 C CA . HIS A 1 88 ? 0.500 -8.455 30.411 1.00 45.47 88 HIS A CA 1
ATOM 716 C C . HIS A 1 88 ? 0.234 -7.632 31.683 1.00 45.47 88 HIS A C 1
ATOM 718 O O . HIS A 1 88 ? 1.189 -7.125 32.265 1.00 45.47 88 HIS A O 1
ATOM 724 N N . MET A 1 89 ? -1.003 -7.561 32.190 1.00 42.44 89 MET A N 1
ATOM 725 C CA . MET A 1 89 ? -1.259 -7.043 33.545 1.00 42.44 89 MET A CA 1
ATOM 726 C C . MET A 1 89 ? -1.680 -8.177 34.486 1.00 42.44 89 MET A C 1
ATOM 728 O O . MET A 1 89 ? -2.809 -8.668 34.465 1.00 42.44 89 MET A O 1
ATOM 732 N N . LYS A 1 90 ? -0.718 -8.635 35.297 1.00 44.66 90 LYS A N 1
ATOM 733 C CA . LYS A 1 90 ? -0.964 -9.494 36.460 1.00 44.66 90 LYS A CA 1
ATOM 734 C C . LYS A 1 90 ? -1.809 -8.721 37.474 1.00 44.66 90 LYS A C 1
ATOM 736 O O . LYS A 1 90 ? -1.403 -7.650 37.902 1.00 44.66 90 LYS A O 1
ATOM 741 N N . GLY A 1 91 ? -2.892 -9.352 37.920 1.00 50.00 91 GLY A N 1
ATOM 742 C CA . GLY A 1 91 ? -3.656 -8.943 39.095 1.00 50.00 91 GLY A CA 1
ATOM 743 C C . GLY A 1 91 ? -4.881 -8.107 38.751 1.00 50.00 91 GLY A C 1
ATOM 744 O O . GLY A 1 91 ? -4.757 -6.947 38.402 1.00 50.00 91 GLY A O 1
ATOM 745 N N . GLU A 1 92 ? -6.052 -8.737 38.857 1.00 46.97 92 GLU A N 1
ATOM 746 C CA . GLU A 1 92 ? -7.271 -8.224 39.506 1.00 46.97 92 GLU A CA 1
ATOM 747 C C . GLU A 1 92 ? -8.548 -8.752 38.831 1.00 46.97 92 GLU A C 1
ATOM 749 O O . GLU A 1 92 ? -8.779 -8.626 37.630 1.00 46.97 92 GLU A O 1
ATOM 754 N N . ASN A 1 93 ? -9.349 -9.424 39.664 1.00 43.84 93 ASN A N 1
ATOM 755 C CA . ASN A 1 93 ? -10.772 -9.741 39.554 1.00 43.84 93 ASN A CA 1
ATOM 756 C C . ASN A 1 93 ? -11.383 -9.735 38.145 1.00 43.84 93 ASN A C 1
ATOM 758 O O . ASN A 1 93 ? -11.950 -8.750 37.668 1.00 43.84 93 ASN A O 1
ATOM 762 N N . LYS A 1 94 ? -11.366 -10.921 37.524 1.00 43.56 94 LYS A N 1
ATOM 763 C CA . LYS A 1 94 ? -12.143 -11.245 36.325 1.00 43.56 94 LYS A CA 1
ATOM 764 C C . LYS A 1 94 ? -13.642 -11.058 36.602 1.00 43.56 94 LYS A C 1
ATOM 766 O O . LYS A 1 94 ? -14.334 -12.010 36.949 1.00 43.56 94 LYS A O 1
ATOM 771 N N . LYS A 1 95 ? -14.180 -9.862 36.344 1.00 44.25 95 LYS A N 1
ATOM 772 C CA . LYS A 1 95 ? -15.549 -9.773 35.823 1.00 44.25 95 LYS A CA 1
ATOM 773 C C . LYS A 1 95 ? -15.526 -10.503 34.488 1.00 44.25 95 LYS A C 1
ATOM 775 O O . LYS A 1 95 ? -14.847 -10.073 33.554 1.00 44.25 95 LYS A O 1
ATOM 780 N N . GLN A 1 96 ? -16.186 -11.653 34.445 1.00 43.47 96 GLN A N 1
ATOM 781 C CA . GLN A 1 96 ? -16.337 -12.480 33.259 1.00 43.47 96 GLN A CA 1
ATOM 782 C C . GLN A 1 96 ? -17.176 -11.703 32.241 1.00 43.47 96 GLN A C 1
ATOM 784 O O . GLN A 1 96 ? -18.387 -11.853 32.155 1.00 43.47 96 GLN A O 1
ATOM 789 N N . CYS A 1 97 ? -16.528 -10.807 31.502 1.00 45.31 97 CYS A N 1
ATOM 790 C CA . CYS A 1 97 ? -17.091 -10.274 30.278 1.00 45.31 97 CYS A CA 1
ATOM 791 C C . CYS A 1 97 ? -17.127 -11.467 29.324 1.00 45.31 97 CYS A C 1
ATOM 793 O O . CYS A 1 97 ? -16.071 -12.011 28.993 1.00 45.31 97 CYS A O 1
ATOM 795 N N . SER A 1 98 ? -18.321 -11.947 28.983 1.00 48.22 98 SER A N 1
ATOM 796 C CA . SER A 1 98 ? -18.503 -13.027 28.021 1.00 48.22 98 SER A CA 1
ATOM 797 C C . SER A 1 98 ? -17.822 -12.611 26.720 1.00 48.22 98 SER A C 1
ATOM 799 O O . SER A 1 98 ? -18.331 -11.745 26.005 1.00 48.22 98 SER A O 1
ATOM 801 N N . LEU A 1 99 ? -16.640 -13.170 26.446 1.00 53.25 99 LEU A N 1
ATOM 802 C CA . LEU A 1 99 ? -15.981 -12.983 25.164 1.00 53.25 99 LEU A CA 1
ATOM 803 C C . LEU A 1 99 ? -16.965 -13.513 24.113 1.00 53.25 99 LEU A C 1
ATOM 805 O O . LEU A 1 99 ? -17.372 -14.674 24.232 1.00 53.25 99 LEU A O 1
ATOM 809 N N . PRO A 1 100 ? -17.387 -12.711 23.122 1.00 52.88 100 PRO A N 1
ATOM 810 C CA . PRO A 1 100 ? -18.133 -13.265 22.008 1.00 52.88 100 PRO A CA 1
ATOM 811 C C . PRO A 1 100 ? -17.288 -14.394 21.415 1.00 52.88 100 PRO A C 1
ATOM 813 O O . PRO A 1 100 ? -16.069 -14.251 21.276 1.00 52.88 100 PRO A O 1
ATOM 816 N N . SER A 1 101 ? -17.914 -15.534 21.120 1.00 55.12 101 SER A N 1
ATOM 817 C CA . SER A 1 101 ? -17.261 -16.619 20.388 1.00 55.12 101 SER A CA 1
ATOM 818 C C . SER A 1 101 ? -16.515 -16.009 19.198 1.00 55.12 101 SER A C 1
ATOM 820 O O . SER A 1 101 ? -17.124 -15.252 18.437 1.00 55.12 101 SER A O 1
ATOM 822 N N . MET A 1 102 ? -15.218 -16.314 19.029 1.00 57.06 102 MET A N 1
ATOM 823 C CA . MET A 1 102 ? -14.368 -15.759 17.950 1.00 57.06 102 MET A CA 1
ATOM 824 C C . MET A 1 102 ? -15.009 -15.848 16.552 1.00 57.06 102 MET A C 1
ATOM 826 O O . MET A 1 102 ? -14.629 -15.111 15.650 1.00 57.06 102 MET A O 1
ATOM 830 N N . GLN A 1 103 ? -16.004 -16.721 16.396 1.00 59.50 103 GLN A N 1
ATOM 831 C CA . GLN A 1 103 ? -16.804 -16.963 15.201 1.00 59.50 103 GLN A CA 1
ATOM 832 C C . GLN A 1 103 ? -17.641 -15.761 14.711 1.00 59.50 103 GLN A C 1
ATOM 834 O O . GLN A 1 103 ? -18.028 -15.772 13.551 1.00 59.50 103 GLN A O 1
ATOM 839 N N . ASN A 1 104 ? -17.867 -14.709 15.516 1.00 72.88 104 ASN A N 1
ATOM 840 C CA . ASN A 1 104 ? -18.703 -13.555 15.120 1.00 72.88 104 ASN A CA 1
ATOM 841 C C . ASN A 1 104 ? -17.942 -12.223 14.967 1.00 72.88 104 ASN A C 1
ATOM 843 O O . ASN A 1 104 ? -18.552 -11.153 14.985 1.00 72.88 104 ASN A O 1
ATOM 847 N N . ILE A 1 105 ? -16.611 -12.247 14.847 1.00 82.75 105 ILE A N 1
ATOM 848 C CA . ILE A 1 105 ? -15.838 -11.011 14.664 1.00 82.75 105 ILE A CA 1
ATOM 849 C C . ILE A 1 105 ? -15.781 -10.654 13.176 1.00 82.75 105 ILE A C 1
ATOM 851 O O . ILE A 1 105 ? -15.142 -11.344 12.385 1.00 82.75 105 ILE A O 1
ATOM 855 N N . GLN A 1 106 ? -16.407 -9.537 12.804 1.00 88.62 106 GLN A N 1
ATOM 856 C CA . GLN A 1 106 ? -16.293 -8.973 11.462 1.00 88.62 106 GLN A CA 1
ATOM 857 C C . GLN A 1 106 ? -15.082 -8.034 11.386 1.00 88.62 106 GLN A C 1
ATOM 859 O O . GLN A 1 106 ? -15.132 -6.888 11.837 1.00 88.62 106 GLN A O 1
ATOM 864 N N . TRP A 1 107 ? -13.985 -8.534 10.820 1.00 91.62 107 TRP A N 1
ATOM 865 C CA . TRP A 1 107 ? -12.775 -7.749 10.585 1.00 91.62 107 TRP A CA 1
ATOM 866 C C . TRP A 1 107 ? -12.925 -6.837 9.367 1.00 91.62 107 TRP A C 1
ATOM 868 O O . TRP A 1 107 ? -13.494 -7.219 8.343 1.00 91.62 107 TRP A O 1
ATOM 878 N N . LYS A 1 108 ? -12.369 -5.630 9.464 1.00 95.25 108 LYS A N 1
ATOM 879 C CA . LYS A 1 108 ? -12.168 -4.730 8.328 1.00 95.25 108 LYS A CA 1
ATOM 880 C C . LYS A 1 108 ? -10.833 -5.057 7.672 1.00 95.25 108 LYS A C 1
ATOM 882 O O . LYS A 1 108 ? -9.783 -4.789 8.252 1.00 95.25 108 LYS A O 1
ATOM 887 N N . ASN A 1 109 ? -10.876 -5.639 6.482 1.00 95.31 109 ASN A N 1
ATOM 888 C CA . ASN A 1 109 ? -9.673 -6.025 5.750 1.00 95.31 109 ASN A CA 1
ATOM 889 C C . ASN A 1 109 ? -9.120 -4.850 4.941 1.00 95.31 109 ASN A C 1
ATOM 891 O O . ASN A 1 109 ? -9.872 -3.980 4.522 1.00 95.31 109 ASN A O 1
ATOM 895 N N . VAL A 1 110 ? -7.811 -4.845 4.716 1.00 97.00 110 VAL A N 1
ATOM 896 C CA . VAL A 1 110 ? -7.113 -3.934 3.801 1.00 97.00 110 VAL A CA 1
ATOM 897 C C . VAL A 1 110 ? -6.337 -4.826 2.844 1.00 97.00 110 VAL A C 1
ATOM 899 O O . VAL A 1 110 ? -5.728 -5.804 3.276 1.00 97.00 110 VAL A O 1
ATOM 902 N N . GLY A 1 111 ? -6.434 -4.546 1.551 1.00 95.88 111 GLY A N 1
ATOM 903 C CA . GLY A 1 111 ? -5.903 -5.400 0.498 1.00 95.88 111 GLY A CA 1
ATOM 904 C C . GLY A 1 111 ? -4.701 -4.791 -0.207 1.00 95.88 111 GLY A C 1
ATOM 905 O O . GLY A 1 111 ? -4.501 -3.579 -0.208 1.00 95.88 111 GLY A O 1
ATOM 906 N N . VAL A 1 112 ? -3.941 -5.654 -0.871 1.00 96.75 112 VAL A N 1
ATOM 907 C CA . VAL A 1 112 ? -2.896 -5.278 -1.821 1.00 96.75 112 VAL A CA 1
ATOM 908 C C . VAL A 1 112 ? -3.196 -5.960 -3.143 1.00 96.75 112 VAL A C 1
ATOM 910 O O . VAL A 1 112 ? -3.554 -7.136 -3.171 1.00 96.75 112 VAL A O 1
ATOM 913 N N . ILE A 1 113 ? -3.032 -5.228 -4.237 1.00 96.56 113 ILE A N 1
ATOM 914 C CA . ILE A 1 113 ? -3.075 -5.757 -5.594 1.00 96.56 113 ILE A CA 1
ATOM 915 C C . ILE A 1 113 ? -1.667 -5.659 -6.169 1.00 96.56 113 ILE A C 1
ATOM 917 O O . ILE A 1 113 ? -1.073 -4.581 -6.161 1.00 96.56 113 ILE A O 1
ATOM 921 N N . ILE A 1 114 ? -1.161 -6.781 -6.682 1.00 95.94 114 ILE A N 1
ATOM 922 C CA . ILE A 1 114 ? 0.119 -6.855 -7.387 1.00 95.94 114 ILE A CA 1
ATOM 92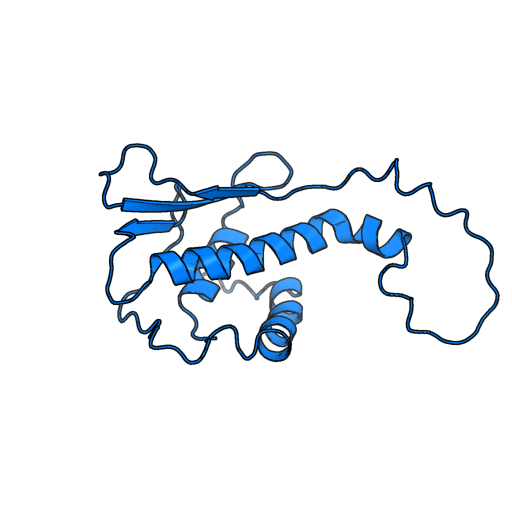3 C C . ILE A 1 114 ? -0.176 -7.013 -8.875 1.00 95.94 114 ILE A C 1
ATOM 925 O O . ILE A 1 114 ? -0.623 -8.073 -9.315 1.00 95.94 114 ILE A O 1
ATOM 929 N N . THR A 1 115 ? -0.016 -5.935 -9.635 1.00 94.56 115 THR A N 1
ATOM 930 C CA . THR A 1 115 ? -0.239 -5.914 -11.083 1.00 94.56 115 THR A CA 1
ATOM 931 C C . THR A 1 115 ? 0.268 -4.608 -11.686 1.00 94.56 115 THR A C 1
ATOM 933 O O . THR A 1 115 ? 0.120 -3.542 -11.085 1.00 94.56 115 THR A O 1
ATOM 936 N N . ALA A 1 116 ? 0.764 -4.661 -12.922 1.00 94.12 116 ALA A N 1
ATOM 937 C CA . ALA A 1 116 ? 0.922 -3.475 -13.763 1.00 94.12 116 ALA A CA 1
ATOM 938 C C . ALA A 1 116 ? -0.192 -3.337 -14.819 1.00 94.12 116 ALA A C 1
ATOM 940 O O . ALA A 1 116 ? -0.103 -2.517 -15.721 1.00 94.12 116 ALA A O 1
ATOM 941 N N . SER A 1 117 ? -1.308 -4.062 -14.683 1.00 93.06 117 SER A N 1
ATOM 942 C CA . SER A 1 117 ? -2.479 -3.940 -15.561 1.00 93.06 117 SER A CA 1
ATOM 943 C C . SER A 1 117 ? -2.144 -4.165 -17.046 1.00 93.06 117 SER A C 1
ATOM 945 O O . SER A 1 117 ? -1.976 -5.310 -17.447 1.00 93.06 117 SER A O 1
ATOM 947 N N . HIS A 1 118 ? -2.089 -3.106 -17.857 1.00 94.31 118 HIS A N 1
ATOM 948 C CA . HIS A 1 118 ? -1.842 -3.162 -19.301 1.00 94.31 118 HIS A CA 1
ATOM 949 C C . HIS A 1 118 ? -0.383 -2.866 -19.676 1.00 94.31 118 HIS A C 1
ATOM 951 O O . HIS A 1 118 ? -0.061 -2.802 -20.862 1.00 94.31 118 HIS A O 1
ATOM 957 N N . ASN A 1 119 ? 0.479 -2.629 -18.686 1.00 94.00 119 ASN A N 1
ATOM 958 C CA . ASN A 1 119 ? 1.895 -2.392 -18.911 1.00 94.00 119 ASN A CA 1
ATOM 959 C C . ASN A 1 119 ? 2.590 -3.638 -19.500 1.00 94.00 119 ASN A C 1
ATOM 961 O O . ASN A 1 119 ? 2.059 -4.752 -19.407 1.00 94.00 119 ASN A O 1
ATOM 965 N N . PRO A 1 120 ? 3.776 -3.458 -20.107 1.00 95.94 120 PRO A N 1
ATOM 966 C CA . PRO A 1 120 ? 4.595 -4.552 -20.616 1.00 95.94 120 PRO A CA 1
ATOM 967 C C . PRO A 1 120 ? 4.847 -5.674 -19.597 1.00 95.94 120 PRO A C 1
ATOM 969 O O . PRO A 1 120 ? 4.814 -5.474 -18.385 1.00 95.94 120 PRO A O 1
ATOM 972 N N . PHE A 1 121 ? 5.146 -6.875 -20.100 1.00 92.38 121 PHE A N 1
ATOM 973 C CA . PHE A 1 121 ? 5.319 -8.078 -19.276 1.00 92.38 121 PHE A CA 1
ATOM 974 C C . PHE A 1 121 ? 6.535 -8.033 -18.336 1.00 92.38 121 PHE A C 1
ATOM 976 O O . PHE A 1 121 ? 6.632 -8.882 -17.451 1.00 92.38 121 PHE A O 1
ATOM 983 N N . ASP A 1 122 ? 7.491 -7.127 -18.567 1.00 92.69 122 ASP A N 1
ATOM 984 C CA . ASP A 1 122 ? 8.669 -6.902 -17.724 1.00 92.69 122 ASP A CA 1
ATOM 985 C C . ASP A 1 122 ? 8.409 -5.894 -16.592 1.00 92.69 122 ASP A C 1
ATOM 987 O O . ASP A 1 122 ? 9.276 -5.688 -15.740 1.00 92.69 122 ASP A O 1
ATOM 991 N N . GLU A 1 123 ? 7.201 -5.333 -16.528 1.00 93.25 123 GLU A N 1
ATOM 992 C CA . GLU A 1 123 ? 6.750 -4.422 -15.482 1.00 93.25 123 GLU A CA 1
ATOM 993 C C . GLU A 1 123 ? 5.779 -5.095 -14.510 1.00 93.25 123 GLU A C 1
ATOM 995 O O . GLU A 1 123 ? 5.039 -6.025 -14.836 1.00 93.25 123 GLU A O 1
ATOM 1000 N N . ASN A 1 124 ? 5.788 -4.616 -13.272 1.00 94.75 124 ASN A N 1
ATOM 1001 C CA . ASN A 1 124 ? 4.810 -4.985 -12.264 1.00 94.75 124 ASN A CA 1
ATOM 1002 C C . ASN A 1 124 ? 4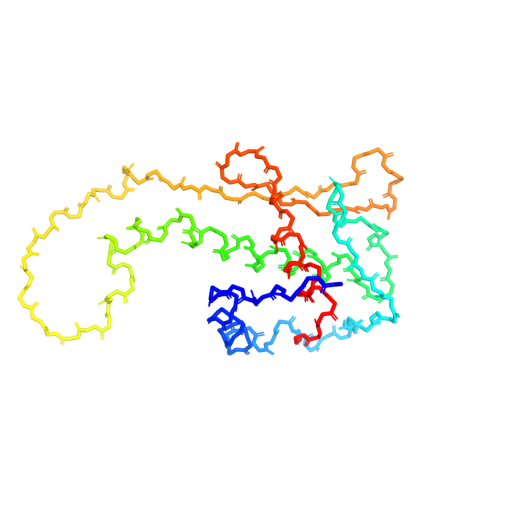.472 -3.756 -11.407 1.00 94.75 124 ASN A C 1
ATOM 1004 O O . ASN A 1 124 ? 4.993 -2.661 -11.614 1.00 94.75 124 ASN A O 1
ATOM 1008 N N . GLY A 1 125 ? 3.549 -3.910 -10.470 1.00 95.00 125 GLY A N 1
ATOM 1009 C CA . GLY A 1 125 ? 3.134 -2.817 -9.615 1.00 95.00 125 GLY A CA 1
ATOM 1010 C C . GLY A 1 125 ? 2.498 -3.296 -8.334 1.00 95.00 125 GLY A C 1
ATOM 1011 O O . GLY A 1 125 ? 2.085 -4.449 -8.229 1.00 95.00 125 GLY A O 1
ATOM 1012 N N . VAL A 1 126 ? 2.410 -2.399 -7.362 1.00 96.56 126 VAL A N 1
ATOM 1013 C CA . VAL A 1 126 ? 1.745 -2.645 -6.087 1.00 96.56 126 VAL A CA 1
ATOM 1014 C C . VAL A 1 126 ? 0.809 -1.488 -5.767 1.00 96.56 126 VAL A C 1
ATOM 1016 O O . VAL A 1 126 ? 1.173 -0.318 -5.875 1.00 96.56 126 VAL A O 1
ATOM 1019 N N . LYS A 1 127 ? -0.421 -1.826 -5.380 1.00 97.00 127 LYS A N 1
ATOM 1020 C CA . LYS A 1 127 ? -1.469 -0.862 -5.045 1.00 97.00 127 LYS A CA 1
ATOM 1021 C C . LYS A 1 127 ? -2.265 -1.326 -3.834 1.00 97.00 127 LYS A C 1
ATOM 1023 O O . LYS A 1 127 ? -2.671 -2.485 -3.776 1.00 97.00 127 LYS A O 1
ATOM 1028 N N . ILE A 1 128 ? -2.519 -0.426 -2.889 1.00 97.56 128 ILE A N 1
ATOM 1029 C CA . ILE A 1 128 ? -3.281 -0.724 -1.670 1.00 97.56 128 ILE A CA 1
ATOM 1030 C C . ILE A 1 128 ? -4.756 -0.356 -1.859 1.00 97.56 128 ILE A C 1
ATOM 1032 O O . ILE A 1 128 ? -5.091 0.714 -2.373 1.00 97.56 128 ILE A O 1
ATOM 1036 N N . ILE A 1 129 ? -5.631 -1.256 -1.410 1.00 97.44 129 ILE A N 1
ATOM 1037 C CA . ILE A 1 129 ? -7.083 -1.094 -1.374 1.00 97.44 129 ILE A CA 1
ATOM 1038 C C . ILE A 1 129 ? -7.540 -1.028 0.085 1.00 97.44 129 ILE A C 1
ATOM 1040 O O . ILE A 1 129 ? -7.245 -1.919 0.882 1.00 97.44 129 ILE A O 1
ATOM 1044 N N . ASP A 1 130 ? -8.254 0.034 0.438 1.00 95.38 130 ASP A N 1
ATOM 1045 C CA . ASP A 1 130 ? -8.788 0.277 1.770 1.00 95.38 130 ASP A CA 1
ATOM 1046 C C . ASP A 1 130 ? -9.938 -0.681 2.135 1.00 95.38 130 ASP A C 1
ATOM 1048 O O . ASP A 1 130 ? -10.434 -1.474 1.330 1.00 95.38 130 ASP A O 1
ATOM 1052 N N . CYS A 1 131 ? -10.409 -0.577 3.378 1.00 95.50 131 CYS A N 1
ATOM 1053 C CA . CYS A 1 131 ? -11.499 -1.415 3.877 1.00 95.50 131 CYS A CA 1
ATOM 1054 C C . CYS A 1 131 ? -12.874 -1.171 3.241 1.00 95.50 131 CYS A C 1
ATOM 1056 O O . CYS A 1 131 ? -13.795 -1.947 3.489 1.00 95.50 131 CYS A O 1
ATOM 1058 N N . ASN A 1 132 ? -13.020 -0.131 2.420 1.00 94.44 132 ASN A N 1
ATOM 1059 C CA . ASN A 1 132 ? -14.235 0.168 1.670 1.00 94.44 132 ASN A CA 1
ATOM 1060 C C . ASN A 1 132 ? -14.138 -0.301 0.208 1.00 94.44 132 ASN A C 1
ATOM 1062 O O . ASN A 1 132 ? -15.032 -0.004 -0.586 1.00 94.44 132 ASN A O 1
ATOM 1066 N N . GLY A 1 133 ? -13.057 -0.996 -0.165 1.00 94.62 133 GLY A N 1
ATOM 1067 C CA . GLY A 1 133 ? -12.800 -1.423 -1.540 1.00 94.62 133 GLY A CA 1
ATOM 1068 C C . GLY A 1 133 ? -12.325 -0.291 -2.455 1.00 94.62 133 GLY A C 1
ATOM 1069 O O . GLY A 1 133 ? -12.330 -0.449 -3.675 1.00 94.62 133 GLY A O 1
ATOM 1070 N N . ARG A 1 134 ? -11.936 0.859 -1.893 1.00 94.81 134 ARG A N 1
ATOM 1071 C CA . ARG A 1 134 ? -11.407 2.015 -2.625 1.00 94.81 134 ARG A CA 1
ATOM 1072 C C . ARG A 1 134 ? -9.891 2.055 -2.516 1.00 94.81 134 ARG A C 1
ATOM 1074 O O . ARG A 1 134 ? -9.287 1.318 -1.751 1.00 94.81 134 ARG A O 1
ATOM 1081 N N . GLN A 1 135 ? -9.259 2.926 -3.288 1.00 95.19 135 GLN A N 1
ATOM 1082 C CA . GLN A 1 135 ? -7.841 3.209 -3.086 1.00 95.19 135 GLN A CA 1
ATOM 1083 C C . GLN A 1 135 ? -7.635 3.884 -1.730 1.00 95.19 135 GLN A C 1
ATOM 1085 O O . GLN A 1 135 ? -8.541 4.550 -1.218 1.00 95.19 135 GLN A O 1
ATOM 1090 N N . ILE A 1 136 ? -6.444 3.717 -1.165 1.00 95.19 136 ILE A N 1
ATOM 1091 C CA . ILE A 1 136 ? -6.013 4.557 -0.049 1.00 95.19 136 ILE A CA 1
ATOM 1092 C C . ILE A 1 136 ? -6.027 6.035 -0.465 1.00 95.19 136 ILE A C 1
ATOM 1094 O O . ILE A 1 136 ? -5.955 6.356 -1.644 1.00 95.19 136 ILE A O 1
ATOM 1098 N N . ASN A 1 137 ? -6.212 6.933 0.501 1.00 93.56 137 ASN A N 1
ATOM 1099 C CA . ASN A 1 137 ? -6.245 8.367 0.220 1.00 93.56 137 ASN A CA 1
ATOM 1100 C C . ASN A 1 137 ? -4.830 8.955 0.123 1.00 93.56 137 ASN A C 1
ATOM 1102 O O . ASN A 1 137 ? -3.876 8.357 0.618 1.00 93.56 137 ASN A O 1
ATOM 1106 N N . GLU A 1 138 ? -4.743 10.168 -0.419 1.00 93.38 138 GLU A N 1
ATOM 1107 C CA . GLU A 1 138 ? -3.494 10.909 -0.644 1.00 93.38 138 GLU A CA 1
ATOM 1108 C C . GLU A 1 138 ? -2.583 10.976 0.594 1.00 93.38 138 GLU A C 1
ATOM 1110 O O . GLU A 1 138 ? -1.369 10.851 0.488 1.00 93.38 138 GLU A O 1
ATOM 1115 N N . ILE A 1 139 ? -3.150 11.090 1.801 1.00 92.44 139 ILE A N 1
ATOM 1116 C CA . ILE A 1 139 ? -2.358 11.124 3.041 1.00 92.44 139 ILE A CA 1
ATOM 1117 C C . ILE A 1 139 ? -1.564 9.820 3.215 1.00 92.44 139 ILE A C 1
ATOM 1119 O O . ILE A 1 139 ? -0.387 9.850 3.562 1.00 92.44 139 ILE A O 1
ATOM 1123 N N . TYR A 1 140 ? -2.197 8.669 2.977 1.00 93.44 140 TYR A N 1
ATOM 1124 C CA . TYR A 1 140 ? -1.532 7.369 3.074 1.00 93.44 140 TYR A CA 1
ATOM 1125 C C . TYR A 1 140 ? -0.625 7.075 1.877 1.00 93.44 140 TYR A C 1
ATOM 1127 O O . TYR A 1 140 ? 0.364 6.365 2.046 1.00 93.44 140 TYR A O 1
ATOM 1135 N N . GLU A 1 141 ? -0.940 7.610 0.697 1.00 94.50 141 GLU A N 1
ATOM 1136 C CA . GLU A 1 141 ? -0.069 7.539 -0.483 1.00 94.50 141 GLU A CA 1
ATOM 1137 C C . GLU A 1 141 ? 1.248 8.283 -0.230 1.00 94.50 141 GLU A C 1
ATOM 1139 O O . GLU A 1 141 ? 2.321 7.742 -0.501 1.00 94.50 141 GLU A O 1
ATOM 1144 N N . ASN A 1 142 ? 1.172 9.465 0.388 1.00 90.38 142 ASN A N 1
ATOM 1145 C CA . ASN A 1 142 ? 2.338 10.250 0.790 1.00 90.38 142 ASN A CA 1
ATOM 1146 C C . ASN A 1 142 ? 3.153 9.525 1.866 1.00 90.38 142 ASN A C 1
ATOM 1148 O O . ASN A 1 142 ? 4.342 9.313 1.671 1.00 90.38 142 ASN A O 1
ATOM 1152 N N . TYR A 1 143 ? 2.522 9.017 2.935 1.00 89.94 143 TYR A N 1
ATOM 1153 C CA . TYR A 1 143 ? 3.249 8.240 3.953 1.00 89.94 143 TYR A CA 1
ATOM 1154 C C . TYR A 1 143 ? 3.947 7.009 3.386 1.00 89.94 143 TYR A C 1
ATOM 1156 O O . TYR A 1 143 ? 5.025 6.645 3.848 1.00 89.94 143 TYR A O 1
ATOM 1164 N N . LEU A 1 144 ? 3.333 6.339 2.412 1.00 91.12 144 LEU A N 1
ATOM 1165 C CA . LEU A 1 144 ? 3.961 5.197 1.770 1.00 91.12 144 LEU A CA 1
ATOM 1166 C C . LEU A 1 144 ? 5.118 5.620 0.862 1.00 91.12 144 LEU A C 1
ATOM 1168 O O . LEU A 1 144 ? 6.139 4.943 0.842 1.00 91.12 144 LEU A O 1
ATOM 1172 N N . THR A 1 145 ? 4.957 6.717 0.125 1.00 90.94 145 THR A N 1
ATOM 1173 C CA . THR A 1 145 ? 6.013 7.316 -0.702 1.00 90.94 145 THR A CA 1
ATOM 1174 C C . THR A 1 145 ? 7.224 7.672 0.156 1.00 90.94 145 THR A C 1
ATOM 1176 O O . THR A 1 145 ? 8.329 7.215 -0.135 1.00 90.94 145 THR A O 1
ATOM 1179 N N . ASP A 1 146 ? 7.009 8.382 1.263 1.00 86.75 146 ASP A N 1
ATOM 1180 C CA . ASP A 1 146 ? 8.060 8.739 2.218 1.00 86.75 146 ASP A CA 1
ATOM 1181 C C . ASP A 1 146 ? 8.729 7.481 2.772 1.00 86.75 146 ASP A C 1
ATOM 1183 O O . ASP A 1 146 ? 9.945 7.327 2.686 1.00 86.75 146 ASP A O 1
ATOM 1187 N N . LEU A 1 147 ? 7.930 6.516 3.244 1.00 85.19 147 LEU A N 1
ATOM 1188 C CA . LEU A 1 147 ? 8.442 5.257 3.775 1.00 85.19 147 LEU A CA 1
ATOM 1189 C C . LEU A 1 147 ? 9.301 4.520 2.745 1.00 85.19 147 LEU A C 1
ATOM 1191 O O . LEU A 1 147 ? 10.324 3.958 3.121 1.00 85.19 147 LEU A O 1
ATOM 1195 N N . VAL A 1 148 ? 8.908 4.490 1.466 1.00 86.12 148 VAL A N 1
ATOM 1196 C CA . VAL A 1 148 ? 9.656 3.812 0.395 1.00 86.12 148 VAL A CA 1
ATOM 1197 C C . VAL A 1 148 ? 10.999 4.467 0.111 1.00 86.12 148 VAL A C 1
ATOM 1199 O O . VAL A 1 148 ? 11.981 3.732 -0.035 1.00 86.12 148 VAL A O 1
ATOM 1202 N N . ASN A 1 149 ? 11.054 5.795 0.129 1.00 84.00 149 ASN A N 1
ATOM 1203 C CA . ASN A 1 149 ? 12.279 6.555 -0.109 1.00 84.00 149 ASN A CA 1
ATOM 1204 C C . ASN A 1 149 ? 13.181 6.684 1.132 1.00 84.00 149 ASN A C 1
ATOM 1206 O O . ASN A 1 149 ? 14.379 6.901 0.983 1.00 84.00 149 ASN A O 1
ATOM 1210 N N . GLU A 1 150 ? 12.655 6.514 2.349 1.00 76.06 150 GLU A N 1
ATOM 1211 C CA . GLU A 1 150 ? 13.473 6.458 3.566 1.00 76.06 150 GLU A CA 1
ATOM 1212 C C . GLU A 1 150 ? 14.216 5.111 3.674 1.00 76.06 150 GLU A C 1
ATOM 1214 O O . GLU A 1 150 ? 13.638 4.035 3.494 1.00 76.06 150 GLU A O 1
ATOM 1219 N N . HIS A 1 151 ? 15.509 5.140 3.997 1.00 56.50 151 HIS A N 1
ATOM 1220 C CA . HIS A 1 151 ? 16.260 3.931 4.339 1.00 56.50 151 HIS A CA 1
ATOM 1221 C C . HIS A 1 151 ? 15.908 3.510 5.774 1.00 56.50 151 HIS A C 1
ATOM 1223 O O . HIS A 1 151 ? 16.180 4.261 6.710 1.00 56.50 151 HIS A O 1
ATOM 1229 N N . LEU A 1 152 ? 15.288 2.334 5.932 1.00 50.25 152 LEU A N 1
ATOM 1230 C CA . LEU A 1 152 ? 15.110 1.659 7.223 1.00 50.25 152 LEU A CA 1
ATOM 1231 C C . LEU A 1 152 ? 16.215 0.622 7.439 1.00 50.25 152 LEU A C 1
ATOM 1233 O O . LEU A 1 152 ? 16.489 -0.156 6.490 1.00 50.25 152 LEU A O 1
#

Solvent-accessible surface area (backbone atoms only — not comparable to full-atom values): 9523 Å² total; per-residue (Å²): 132,83,87,73,76,76,52,72,66,55,64,63,45,50,62,49,47,62,68,75,49,72,59,74,62,57,97,62,95,72,55,79,71,66,98,64,90,60,68,54,49,102,69,29,36,71,44,54,71,84,50,94,44,41,60,52,58,50,42,47,53,50,49,50,53,52,41,54,51,49,29,48,62,69,31,41,70,61,47,58,74,65,45,73,80,56,86,79,68,85,84,79,84,82,73,80,70,81,74,74,64,81,90,74,70,85,78,49,58,52,48,75,47,81,49,43,85,88,55,60,92,64,41,32,21,38,33,57,29,35,68,83,76,40,68,62,51,71,72,56,37,48,53,48,24,51,55,54,65,46,91,115

InterPro domains:
  IPR005844 Alpha-D-phosphohexomutase, alpha/beta/alpha domain I [PF02878] (109-149)
  IPR016055 Alpha-D-phosphohexomutase, alpha/beta/alpha I/II/III [SSF53738] (109-150)
  IPR016066 Alpha-D-phosphohexomutase, conserved site [PS00710] (111-120)

Mean predicted aligned error: 11.31 Å

Organism: Plasmodium malariae (NCBI:txid5858)

Foldseek 3Di:
DDPPDQPPLLVVVVVVCCVVVVCVVPPDQAALDDPDQFAQDPQGGKDQCDDSNNLQVLLVSLVVVLQVSLQCVQCVVVCVVQCVVVPPDPDDDDPPPPRPDPVPDDGQHKDKDWAPVPDDPRMIHIFIAGSVRHGDDPSSSVVSSVSSPDDD

Radius of gyration: 18.74 Å; Cα contacts (8 Å, |Δi|>4): 141; chains: 1; bounding box: 42×41×60 Å